Protein AF-A0A6V7KS95-F1 (afdb_monomer_lite)

InterPro domains:
  IPR003533 Doublecortin domain [PF03607] (3-58)
  IPR003533 Doublecortin domain [PS50309] (5-59)
  IPR003533 Doublecortin domain [SM00537] (1-59)
  IPR036572 Doublecortin domain superfamily [G3DSA:3.10.20.230] (3-59)
  IPR036572 Doublecortin domain superfamily [SSF89837] (5-59)

Radius of gyration: 11.17 Å; chains: 1; bounding box: 26×27×24 Å

Sequence (59 aa):
FKPGRDISTFEALLDRLSLRLDLPRGARYIFSMDGDRKHNLEELEDGASYVVSSFRSFK

Organism: NCBI:txid1563983

Structure (mmCIF, N/CA/C/O backbone):
data_AF-A0A6V7KS95-F1
#
_entry.id   AF-A0A6V7KS95-F1
#
loop_
_atom_site.group_PDB
_atom_site.id
_atom_site.type_symbol
_atom_site.label_atom_id
_atom_site.label_alt_id
_atom_site.label_comp_id
_atom_site.label_asym_id
_atom_site.label_entity_id
_atom_site.label_seq_id
_atom_site.pdbx_PDB_ins_code
_atom_site.Cartn_x
_atom_site.Cartn_y
_atom_site.Cartn_z
_atom_site.occupancy
_atom_site.B_iso_or_equiv
_atom_site.auth_seq_id
_atom_site.auth_comp_id
_atom_site.auth_asym_id
_atom_site.auth_atom_id
_atom_site.pdbx_PDB_model_num
ATOM 1 N N . PHE A 1 1 ? -15.824 -10.022 3.849 1.00 48.44 1 PHE A N 1
ATOM 2 C CA . PHE A 1 1 ? -14.377 -9.814 4.045 1.00 48.44 1 PHE A CA 1
ATOM 3 C C . PHE A 1 1 ? -14.229 -9.307 5.472 1.00 48.44 1 PHE A C 1
ATOM 5 O O . PHE A 1 1 ? -14.868 -8.311 5.774 1.00 48.44 1 PHE A O 1
ATOM 12 N N . LYS A 1 2 ? -13.581 -10.040 6.386 1.00 41.22 2 LYS A N 1
ATOM 13 C CA . LYS A 1 2 ? -13.402 -9.574 7.773 1.00 41.22 2 LYS A CA 1
ATOM 14 C C . LYS A 1 2 ? -11.941 -9.149 7.937 1.00 41.22 2 LYS A C 1
ATOM 16 O O . LYS A 1 2 ? -11.092 -10.035 8.058 1.00 41.22 2 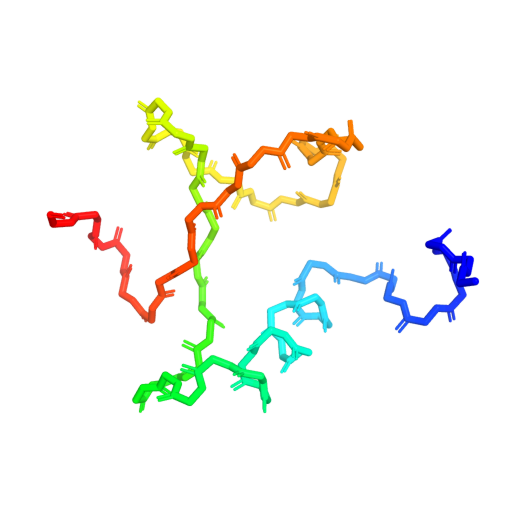LYS A O 1
ATOM 21 N N . PRO A 1 3 ? -11.636 -7.841 7.909 1.00 45.69 3 PRO A N 1
ATOM 22 C CA . PRO A 1 3 ? -10.333 -7.361 8.346 1.00 45.69 3 PRO A CA 1
ATOM 23 C C . PRO A 1 3 ? -10.163 -7.822 9.799 1.00 45.69 3 PRO A C 1
ATOM 25 O O . PRO A 1 3 ? -11.047 -7.598 10.622 1.00 45.69 3 PRO A O 1
ATOM 28 N N . GLY A 1 4 ? -9.115 -8.596 10.072 1.00 49.53 4 GLY A N 1
ATOM 29 C CA . GLY A 1 4 ? -8.865 -9.209 11.381 1.00 49.53 4 GLY A CA 1
ATOM 30 C C . GLY A 1 4 ? -8.646 -10.725 11.362 1.00 49.53 4 GLY A C 1
ATOM 31 O O . GLY A 1 4 ? -8.024 -11.233 12.287 1.00 49.53 4 GLY A O 1
ATOM 32 N N . ARG A 1 5 ? -9.087 -11.460 10.322 1.00 52.47 5 ARG A N 1
ATOM 33 C CA . ARG A 1 5 ? -8.825 -12.917 10.218 1.00 52.47 5 ARG A CA 1
ATOM 34 C C . ARG A 1 5 ? -7.726 -13.303 9.221 1.00 52.47 5 ARG A C 1
ATOM 36 O O . ARG A 1 5 ? -7.097 -14.333 9.417 1.00 52.47 5 ARG A O 1
ATOM 43 N N . ASP A 1 6 ? -7.479 -12.488 8.194 1.00 60.22 6 ASP A N 1
ATOM 44 C CA . ASP A 1 6 ? -6.590 -12.866 7.077 1.00 60.22 6 ASP A CA 1
ATOM 45 C C . ASP A 1 6 ? -5.296 -12.031 6.980 1.00 60.22 6 ASP A C 1
ATOM 47 O O . ASP A 1 6 ? -4.365 -12.418 6.280 1.00 60.22 6 ASP A O 1
ATOM 51 N N . ILE A 1 7 ? -5.220 -10.886 7.669 1.00 66.12 7 ILE A N 1
ATOM 52 C CA . ILE A 1 7 ? -4.058 -9.984 7.672 1.00 66.12 7 ILE A CA 1
ATOM 53 C C . ILE A 1 7 ? -3.871 -9.481 9.101 1.00 66.12 7 ILE A C 1
ATOM 55 O O . ILE A 1 7 ? -4.577 -8.581 9.549 1.00 66.12 7 ILE A O 1
ATOM 59 N N . SER A 1 8 ? -2.967 -10.120 9.833 1.00 77.81 8 SER A N 1
ATOM 60 C CA . SER A 1 8 ? -2.654 -9.812 11.234 1.00 77.81 8 SER A CA 1
ATOM 61 C C . SER A 1 8 ? -1.415 -8.929 11.390 1.00 77.81 8 SER A C 1
ATOM 63 O O . SER A 1 8 ? -1.168 -8.416 12.476 1.00 77.81 8 SER A O 1
ATOM 65 N N . THR A 1 9 ? -0.646 -8.723 10.318 1.00 86.19 9 THR A N 1
ATOM 66 C CA . THR A 1 9 ? 0.557 -7.884 10.326 1.00 86.19 9 THR A CA 1
ATOM 67 C C . THR A 1 9 ? 0.583 -6.935 9.133 1.00 86.19 9 THR A C 1
ATOM 69 O O . THR A 1 9 ? 0.008 -7.205 8.076 1.00 86.19 9 THR A O 1
ATOM 72 N N . PHE A 1 10 ? 1.283 -5.813 9.299 1.00 87.31 10 PHE A N 1
ATOM 73 C CA . PHE A 1 10 ? 1.510 -4.841 8.228 1.00 87.31 10 PHE A CA 1
ATOM 74 C C . PHE A 1 10 ? 2.236 -5.473 7.028 1.00 87.31 10 PHE A C 1
ATOM 76 O O . PHE A 1 10 ? 1.937 -5.175 5.877 1.00 87.31 10 PHE A O 1
ATOM 83 N N . GLU A 1 11 ? 3.136 -6.422 7.282 1.00 86.88 11 GLU A N 1
ATOM 84 C CA . GLU A 1 11 ? 3.848 -7.178 6.247 1.00 86.88 11 GLU A CA 1
ATOM 85 C C . GLU A 1 11 ? 2.906 -8.072 5.434 1.00 86.88 11 GLU A C 1
ATOM 87 O O . GLU A 1 11 ? 2.975 -8.071 4.207 1.00 86.88 11 GLU A O 1
ATOM 92 N N . ALA A 1 12 ? 1.959 -8.759 6.084 1.00 88.56 12 ALA A N 1
ATOM 93 C CA . ALA A 1 12 ? 0.957 -9.560 5.383 1.00 88.56 12 ALA A CA 1
ATOM 94 C C . ALA A 1 12 ? 0.062 -8.696 4.474 1.00 88.56 12 ALA A C 1
ATOM 96 O O . ALA A 1 12 ? -0.343 -9.139 3.395 1.00 88.56 12 ALA A O 1
ATOM 97 N N . LEU A 1 13 ? -0.213 -7.445 4.870 1.00 89.00 13 LEU A N 1
ATOM 98 C CA . LEU A 1 13 ? -0.916 -6.478 4.025 1.00 89.00 13 LEU A CA 1
ATOM 99 C C . LEU A 1 13 ? -0.093 -6.135 2.783 1.00 89.00 13 LEU A C 1
ATOM 101 O O . LEU A 1 13 ? -0.603 -6.202 1.664 1.00 89.00 13 LEU A O 1
ATOM 105 N N . LEU A 1 14 ? 1.182 -5.800 2.980 1.00 89.31 14 LEU A N 1
ATOM 106 C CA . LEU A 1 14 ? 2.116 -5.489 1.902 1.00 89.31 14 LEU A CA 1
ATOM 107 C C . LEU A 1 14 ? 2.260 -6.663 0.925 1.00 89.31 14 LEU A C 1
ATOM 109 O O . LEU A 1 14 ? 2.146 -6.477 -0.286 1.00 89.31 14 LEU A O 1
ATOM 113 N N . ASP A 1 15 ? 2.427 -7.891 1.403 1.00 87.81 15 ASP A N 1
ATOM 114 C CA . ASP A 1 15 ? 2.537 -9.057 0.522 1.00 87.81 15 ASP A CA 1
ATOM 115 C C . ASP A 1 15 ? 1.250 -9.274 -0.286 1.00 87.81 15 ASP A C 1
ATOM 117 O O . ASP A 1 15 ? 1.297 -9.528 -1.492 1.00 87.81 15 ASP A O 1
ATOM 121 N N . ARG A 1 16 ? 0.077 -9.065 0.32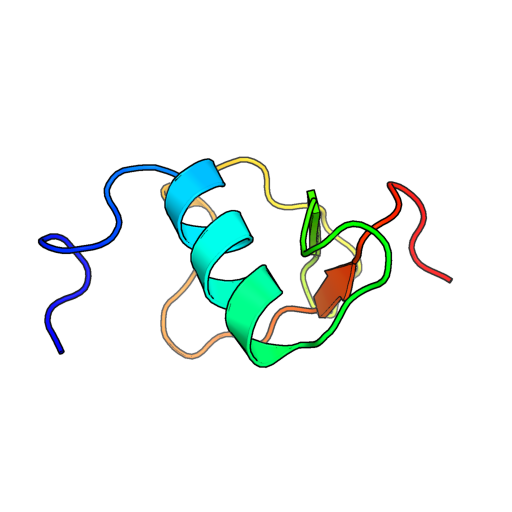3 1.00 85.81 16 ARG A N 1
ATOM 122 C CA . ARG A 1 16 ? -1.204 -9.159 -0.388 1.00 85.81 16 ARG A CA 1
ATOM 123 C C . ARG A 1 16 ? -1.359 -8.084 -1.464 1.00 85.81 16 ARG A C 1
ATOM 125 O O . ARG A 1 16 ? -1.866 -8.379 -2.547 1.00 85.81 16 ARG A O 1
ATOM 132 N N . LEU A 1 17 ? -0.932 -6.857 -1.175 1.00 88.12 17 LEU A N 1
ATOM 133 C CA . LEU A 1 17 ? -0.930 -5.746 -2.130 1.00 88.12 17 LEU A CA 1
ATOM 134 C C . LEU A 1 17 ? 0.064 -5.995 -3.270 1.00 88.12 17 LEU A C 1
ATOM 136 O O . LEU A 1 17 ? -0.250 -5.719 -4.426 1.00 88.12 17 LEU A O 1
ATOM 140 N N . SER A 1 18 ? 1.217 -6.593 -2.965 1.00 87.44 18 SER A N 1
ATOM 141 C CA . SER A 1 18 ? 2.238 -6.971 -3.949 1.00 87.44 18 SER A CA 1
ATOM 142 C C . SER A 1 18 ? 1.680 -7.894 -5.027 1.00 87.44 18 SER A C 1
ATOM 144 O O . SER A 1 18 ? 1.945 -7.679 -6.204 1.00 87.44 18 SER A O 1
ATOM 146 N N . LEU A 1 19 ? 0.857 -8.873 -4.634 1.00 85.06 19 LEU A N 1
ATOM 147 C CA . LEU A 1 19 ? 0.218 -9.815 -5.559 1.00 85.06 19 LEU A CA 1
ATOM 148 C C . LEU A 1 19 ? -0.789 -9.153 -6.510 1.00 85.06 19 LEU A C 1
ATOM 150 O O . LEU A 1 19 ? -1.116 -9.733 -7.541 1.00 85.06 19 LEU A O 1
ATOM 154 N N . ARG A 1 20 ? -1.324 -7.979 -6.156 1.00 85.69 20 ARG A N 1
ATOM 155 C CA . ARG A 1 20 ? -2.322 -7.268 -6.971 1.00 85.69 20 ARG A CA 1
ATOM 156 C C . ARG A 1 20 ? -1.742 -6.159 -7.838 1.00 85.69 20 ARG A C 1
ATOM 158 O O . ARG A 1 20 ? -2.333 -5.858 -8.865 1.00 85.69 20 ARG A O 1
ATOM 165 N N . LEU A 1 21 ? -0.656 -5.525 -7.399 1.00 83.56 21 LEU A N 1
ATOM 166 C CA . LEU A 1 21 ? -0.135 -4.293 -8.003 1.00 83.56 21 LEU A CA 1
ATOM 167 C C . LEU A 1 21 ? 1.051 -4.516 -8.955 1.00 83.56 21 LEU A C 1
ATOM 169 O O . LEU A 1 21 ? 1.544 -3.542 -9.510 1.00 83.56 21 LEU A O 1
ATOM 173 N N . ASP A 1 22 ? 1.510 -5.763 -9.118 1.00 80.81 22 ASP A N 1
ATOM 174 C CA . ASP A 1 22 ? 2.626 -6.164 -9.999 1.00 80.81 22 ASP A CA 1
ATOM 175 C C . ASP A 1 22 ? 3.854 -5.237 -9.889 1.00 80.81 22 ASP A C 1
ATOM 177 O O . ASP A 1 22 ? 4.436 -4.745 -10.856 1.00 80.81 22 ASP A O 1
ATOM 181 N N . LEU A 1 23 ? 4.203 -4.916 -8.642 1.00 81.44 23 LEU A N 1
ATOM 182 C CA . LEU A 1 23 ? 5.278 -3.990 -8.325 1.00 81.44 23 LEU A CA 1
ATOM 183 C C . LEU A 1 23 ? 6.641 -4.700 -8.419 1.00 81.44 23 LEU A C 1
ATOM 185 O O . LEU A 1 23 ? 6.789 -5.798 -7.878 1.00 81.44 23 LEU A O 1
ATOM 189 N N . PRO A 1 24 ? 7.692 -4.055 -8.962 1.00 79.69 24 PRO A N 1
ATOM 190 C CA . PRO A 1 24 ? 8.985 -4.692 -9.239 1.00 79.69 24 PRO A CA 1
ATOM 191 C C . PRO A 1 24 ? 9.726 -5.241 -8.002 1.00 79.69 24 PRO A C 1
ATOM 193 O O . PRO A 1 24 ? 10.643 -6.045 -8.148 1.00 79.69 24 PRO A O 1
ATOM 196 N N . ARG A 1 25 ? 9.358 -4.830 -6.777 1.00 83.06 25 ARG A N 1
ATOM 197 C CA . ARG A 1 25 ? 9.809 -5.457 -5.508 1.00 83.06 25 ARG A CA 1
ATOM 198 C C . ARG A 1 25 ? 8.657 -5.766 -4.547 1.00 83.06 25 ARG A C 1
ATOM 200 O O . ARG A 1 25 ? 8.856 -5.903 -3.334 1.00 83.06 25 ARG A O 1
ATOM 207 N N . GLY A 1 26 ? 7.441 -5.822 -5.078 1.00 87.06 26 GLY A N 1
ATOM 208 C CA . GLY A 1 26 ? 6.225 -5.799 -4.284 1.00 87.06 26 GLY A CA 1
ATOM 209 C C . GLY A 1 26 ? 6.006 -4.458 -3.579 1.00 87.06 26 GLY A C 1
ATOM 210 O O . GLY A 1 26 ? 6.823 -3.535 -3.636 1.00 87.06 26 GLY A O 1
ATOM 211 N N . ALA A 1 27 ? 4.879 -4.357 -2.898 1.00 90.56 27 ALA A N 1
ATOM 212 C CA . ALA A 1 27 ? 4.604 -3.309 -1.939 1.00 90.56 27 ALA A CA 1
ATOM 213 C C . ALA A 1 27 ? 5.570 -3.431 -0.754 1.00 90.56 27 ALA A C 1
ATOM 215 O O . ALA A 1 27 ? 5.684 -4.487 -0.135 1.00 90.56 27 ALA A O 1
ATOM 216 N N . ARG A 1 28 ? 6.274 -2.347 -0.430 1.00 91.50 28 ARG A N 1
ATOM 217 C CA . ARG A 1 28 ? 7.182 -2.278 0.730 1.00 91.50 28 ARG A CA 1
ATOM 218 C C . ARG A 1 28 ? 6.891 -1.087 1.635 1.00 91.50 28 ARG A C 1
ATOM 220 O O . ARG A 1 28 ? 7.315 -1.066 2.788 1.00 91.50 28 ARG A O 1
ATOM 227 N N . TYR A 1 29 ? 6.158 -0.109 1.115 1.00 90.50 29 TYR A N 1
ATOM 228 C CA . TYR A 1 29 ? 5.856 1.146 1.777 1.00 90.50 29 TYR A CA 1
ATOM 229 C C . TYR A 1 29 ? 4.414 1.542 1.472 1.00 90.50 29 TYR A C 1
ATOM 231 O O . TYR A 1 29 ? 3.973 1.399 0.331 1.00 90.50 29 TYR A O 1
ATOM 239 N N . ILE A 1 30 ? 3.711 2.044 2.485 1.00 91.50 30 ILE A N 1
ATOM 240 C CA . ILE A 1 30 ? 2.386 2.649 2.353 1.00 91.50 30 ILE A CA 1
ATOM 241 C C . ILE A 1 30 ? 2.506 4.102 2.801 1.00 91.50 30 ILE A C 1
ATOM 243 O O . ILE A 1 30 ? 3.130 4.387 3.826 1.00 91.50 30 ILE A O 1
ATOM 247 N N . PHE A 1 31 ? 1.920 5.001 2.027 1.00 91.31 31 PHE A N 1
ATOM 248 C CA . PHE A 1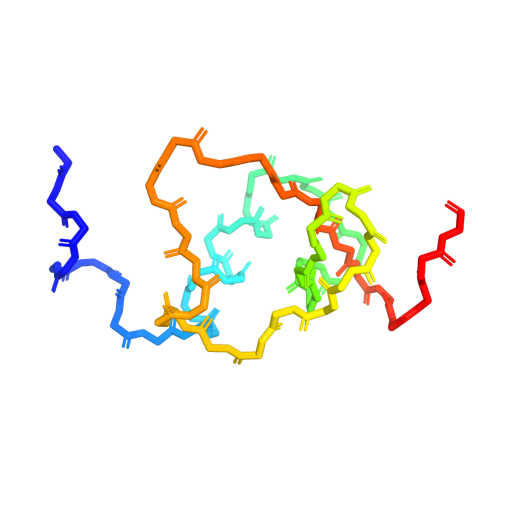 31 ? 1.875 6.432 2.281 1.00 91.31 31 PHE A CA 1
ATOM 249 C C . PHE A 1 31 ? 0.426 6.909 2.231 1.00 91.31 31 PHE A C 1
ATOM 251 O O . PHE A 1 31 ? -0.365 6.390 1.442 1.00 91.31 31 PHE A O 1
ATOM 258 N N . SER A 1 32 ? 0.068 7.886 3.058 1.00 91.31 32 SER A N 1
ATOM 259 C CA . SER A 1 32 ? -1.177 8.631 2.882 1.00 91.31 32 SER A CA 1
ATOM 260 C C . SER A 1 32 ? -1.109 9.481 1.611 1.00 91.31 32 SER A C 1
ATOM 262 O O . SER A 1 32 ? -0.042 9.675 1.021 1.00 91.31 32 SER A O 1
ATOM 264 N N . MET A 1 33 ? -2.255 10.022 1.202 1.00 90.12 33 MET A N 1
ATOM 265 C CA . MET A 1 33 ? -2.314 11.000 0.111 1.00 90.12 33 MET A CA 1
ATOM 266 C C . MET A 1 33 ? -1.538 12.288 0.428 1.00 90.12 33 MET A C 1
ATOM 268 O O . MET A 1 33 ? -1.096 12.968 -0.492 1.00 90.12 33 MET A O 1
ATOM 272 N N . ASP A 1 34 ? -1.320 12.574 1.712 1.00 88.69 34 ASP A N 1
ATOM 273 C CA . ASP A 1 34 ? -0.547 13.722 2.195 1.00 88.69 34 ASP A CA 1
ATOM 274 C C . ASP A 1 34 ? 0.969 13.444 2.251 1.00 88.69 34 ASP A C 1
ATOM 276 O O . ASP A 1 34 ? 1.762 14.336 2.545 1.00 88.69 34 ASP A O 1
ATOM 280 N N . GLY A 1 35 ? 1.393 12.212 1.941 1.00 86.50 35 GLY A N 1
ATOM 281 C CA . GLY A 1 35 ? 2.798 11.795 1.928 1.00 86.50 35 GLY A CA 1
ATOM 282 C C . GLY A 1 35 ? 3.302 11.206 3.249 1.00 86.50 35 GLY A C 1
ATOM 283 O O . GLY A 1 35 ? 4.466 10.802 3.329 1.00 86.50 35 GLY A O 1
ATOM 284 N N . ASP A 1 36 ? 2.445 11.085 4.265 1.00 89.88 36 ASP A N 1
ATOM 285 C CA . ASP A 1 36 ? 2.814 10.476 5.541 1.00 89.88 36 ASP A CA 1
ATOM 286 C C . ASP A 1 36 ? 2.972 8.969 5.401 1.00 89.88 36 ASP A C 1
ATOM 288 O O . ASP A 1 36 ? 2.059 8.245 4.993 1.00 89.88 36 ASP A O 1
ATOM 292 N N . ARG A 1 37 ? 4.143 8.468 5.783 1.00 90.00 37 ARG A N 1
ATOM 293 C CA . ARG A 1 37 ? 4.425 7.040 5.732 1.00 90.00 37 ARG A CA 1
ATOM 294 C C . ARG A 1 37 ? 3.754 6.317 6.894 1.00 90.00 37 ARG A C 1
ATOM 296 O O . ARG A 1 37 ? 3.987 6.659 8.047 1.00 90.00 37 ARG A O 1
ATOM 303 N N . LYS A 1 38 ? 3.033 5.244 6.575 1.00 91.75 38 LYS A N 1
ATOM 304 C CA . LYS A 1 38 ? 2.439 4.338 7.560 1.00 91.75 38 LYS A CA 1
ATOM 305 C C . LYS A 1 38 ? 3.370 3.169 7.852 1.00 91.75 38 LYS A C 1
ATOM 307 O O . LYS A 1 38 ? 4.014 2.629 6.942 1.00 91.75 38 LYS A O 1
ATOM 312 N N . HIS A 1 39 ? 3.467 2.809 9.125 1.00 89.75 39 HIS A N 1
ATOM 313 C CA . HIS A 1 39 ? 4.377 1.779 9.619 1.00 8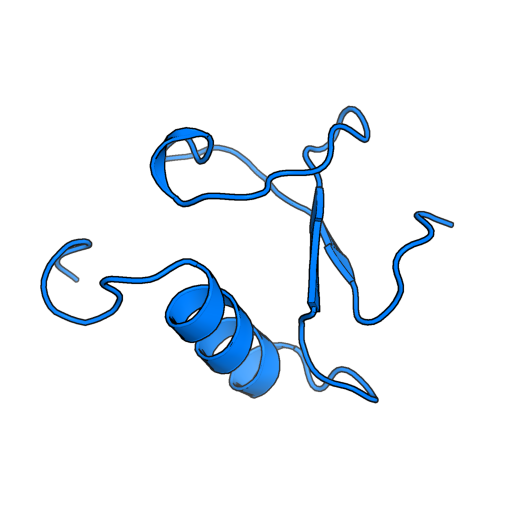9.75 39 HIS A CA 1
ATOM 314 C C . HIS A 1 39 ? 3.647 0.569 10.196 1.00 89.75 39 HIS A C 1
ATOM 316 O O . HIS A 1 39 ? 4.220 -0.521 10.233 1.00 89.75 39 HIS A O 1
ATOM 322 N N . ASN A 1 40 ? 2.403 0.744 10.629 1.00 89.88 40 ASN A N 1
ATOM 323 C CA . ASN A 1 40 ? 1.588 -0.317 11.202 1.00 89.88 40 ASN A CA 1
ATOM 324 C C . ASN A 1 40 ? 0.129 -0.240 10.712 1.00 89.88 40 ASN A C 1
ATOM 326 O O . ASN A 1 40 ? -0.267 0.679 9.997 1.00 89.88 40 ASN A O 1
ATOM 330 N N . LEU A 1 41 ? -0.652 -1.272 11.048 1.00 88.38 41 LEU A N 1
ATOM 331 C CA . LEU A 1 41 ? -2.060 -1.380 10.650 1.00 88.38 41 LEU A CA 1
ATOM 332 C C . LEU A 1 41 ? -2.969 -0.408 11.414 1.00 88.38 41 LEU A C 1
ATOM 334 O O . LEU A 1 41 ? -4.021 -0.053 10.903 1.00 88.38 41 LEU A O 1
ATOM 338 N N . GLU A 1 42 ? -2.576 0.002 12.620 1.00 88.69 42 GLU A N 1
ATOM 339 C CA . GLU A 1 42 ? -3.362 0.889 13.488 1.00 88.69 42 GLU A CA 1
ATOM 340 C C . GLU A 1 42 ? -3.418 2.319 12.939 1.00 88.69 42 GLU A C 1
ATOM 342 O O . GLU A 1 42 ? -4.387 3.034 13.167 1.00 88.69 42 GLU A O 1
ATOM 347 N N . GLU A 1 43 ? -2.405 2.725 12.170 1.00 90.38 43 GLU A N 1
ATOM 348 C CA . GLU A 1 43 ? -2.390 4.005 11.462 1.00 90.38 43 GLU A CA 1
ATOM 349 C C . GLU A 1 43 ? -3.213 4.009 10.157 1.00 90.38 43 GLU A C 1
ATOM 351 O O . GLU A 1 43 ? -3.268 5.040 9.473 1.00 90.38 43 GLU A O 1
ATOM 356 N N . LEU A 1 44 ? -3.778 2.861 9.761 1.00 89.75 44 LEU A N 1
ATOM 357 C CA . LEU A 1 44 ? -4.628 2.741 8.580 1.00 89.75 44 LEU A CA 1
ATOM 358 C C . LEU A 1 44 ? -6.093 2.913 8.978 1.00 89.75 44 LEU A C 1
ATOM 360 O O . LEU A 1 44 ? -6.632 2.165 9.790 1.00 89.75 44 LEU A O 1
ATOM 364 N N . GLU A 1 45 ? -6.745 3.880 8.351 1.00 90.81 45 GLU A N 1
ATOM 365 C CA . GLU A 1 45 ? -8.147 4.201 8.554 1.00 90.81 45 GLU A CA 1
ATOM 366 C C . GLU A 1 45 ? -9.000 3.532 7.474 1.00 90.81 45 GLU A C 1
ATOM 368 O O . GLU A 1 45 ? -8.655 3.516 6.287 1.00 90.81 45 GLU A O 1
ATOM 373 N N . ASP A 1 46 ? -10.132 2.962 7.885 1.00 85.50 46 ASP A N 1
ATOM 374 C CA . ASP A 1 46 ? -11.089 2.372 6.953 1.00 85.50 46 ASP A CA 1
ATOM 375 C C . ASP A 1 46 ? -11.699 3.455 6.051 1.00 85.50 46 ASP A C 1
ATOM 377 O O . ASP A 1 46 ? -12.064 4.538 6.505 1.00 85.50 46 ASP A O 1
ATOM 381 N N . GLY A 1 47 ? -11.787 3.172 4.751 1.00 88.38 47 GLY A N 1
ATOM 382 C CA . GLY A 1 47 ? -12.277 4.125 3.751 1.00 88.38 47 GLY A CA 1
ATOM 383 C C . GLY A 1 47 ? -11.265 5.191 3.308 1.00 88.38 47 GLY A C 1
ATOM 384 O O . GLY A 1 47 ? -11.549 5.921 2.356 1.00 88.38 47 GLY A O 1
ATOM 385 N N . ALA A 1 48 ? -10.079 5.263 3.919 1.00 90.56 48 ALA A N 1
ATOM 386 C CA . ALA A 1 48 ? -9.017 6.159 3.472 1.00 90.56 48 ALA A CA 1
ATOM 387 C C . ALA A 1 48 ? -8.272 5.610 2.240 1.00 90.56 48 ALA A C 1
ATOM 389 O O . ALA A 1 48 ? -8.213 4.405 1.981 1.00 90.56 48 ALA A O 1
ATOM 390 N N . SER A 1 49 ? -7.693 6.524 1.457 1.00 91.69 49 SER A N 1
ATOM 391 C CA . SER A 1 49 ? -6.881 6.192 0.283 1.00 91.69 49 SER A CA 1
ATOM 392 C C . SER A 1 49 ? -5.396 6.256 0.617 1.00 91.69 49 SER A C 1
ATOM 394 O O . SER A 1 49 ? -4.933 7.206 1.247 1.00 91.69 49 SER A O 1
ATOM 396 N N . TYR A 1 50 ? -4.649 5.255 0.157 1.00 91.62 50 TYR A N 1
ATOM 397 C CA . TYR A 1 50 ? -3.216 5.141 0.399 1.00 91.62 50 TYR A CA 1
ATOM 398 C C . TYR A 1 50 ? -2.464 4.807 -0.886 1.00 91.62 50 TYR A C 1
ATOM 400 O O . TYR A 1 50 ? -2.955 4.075 -1.747 1.00 91.62 50 TYR A O 1
ATOM 408 N N . VAL A 1 51 ? -1.236 5.302 -0.977 1.00 91.00 51 VAL A N 1
ATOM 409 C CA . VAL A 1 51 ? -0.299 5.018 -2.060 1.00 91.00 51 VAL A CA 1
ATOM 410 C C . VAL A 1 51 ? 0.688 3.957 -1.604 1.00 91.00 51 VAL A C 1
ATOM 412 O O . VAL A 1 51 ? 1.270 4.036 -0.524 1.00 91.00 51 VAL A O 1
ATOM 415 N N . VAL A 1 52 ? 0.907 2.964 -2.459 1.00 90.56 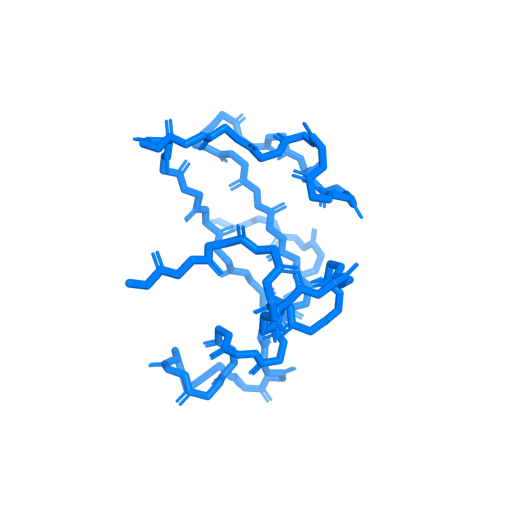52 VAL A N 1
ATOM 416 C CA . VAL A 1 52 ? 1.785 1.834 -2.175 1.00 90.56 52 VAL A CA 1
ATOM 417 C C . VAL A 1 52 ? 3.001 1.900 -3.091 1.00 90.56 52 VAL A C 1
ATOM 419 O O . VAL A 1 52 ? 2.858 2.060 -4.3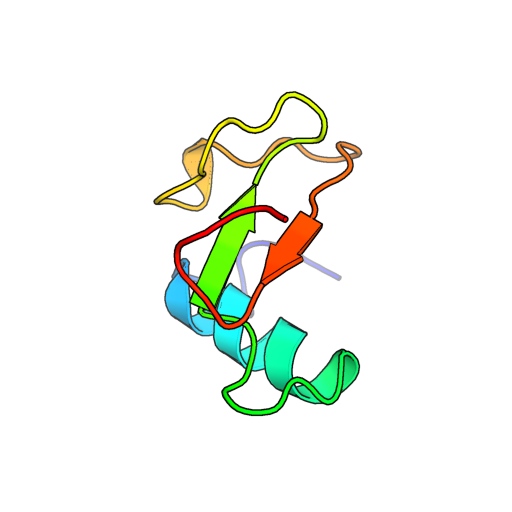00 1.00 90.56 52 VAL A O 1
ATOM 422 N N . SER A 1 53 ? 4.201 1.757 -2.531 1.00 88.19 53 SER A N 1
ATOM 423 C CA . SER A 1 53 ? 5.455 1.828 -3.288 1.00 88.19 53 SER A CA 1
ATOM 424 C C . SER A 1 53 ? 6.408 0.688 -2.938 1.00 88.19 53 SER A C 1
ATOM 426 O O . SER A 1 53 ? 6.457 0.205 -1.803 1.00 88.19 53 SER A O 1
ATOM 428 N N . SER A 1 54 ? 7.208 0.271 -3.922 1.00 87.00 54 SER A N 1
ATOM 429 C CA . SER A 1 54 ? 8.358 -0.625 -3.735 1.00 87.00 54 SER A CA 1
ATOM 430 C C . SER A 1 54 ? 9.570 0.059 -3.106 1.00 87.00 54 SER A C 1
ATOM 432 O O . SER A 1 54 ? 10.467 -0.621 -2.607 1.00 87.00 54 SER A O 1
ATOM 434 N N . PHE A 1 55 ? 9.627 1.390 -3.148 1.00 82.50 55 PHE A N 1
ATOM 435 C CA . PHE A 1 55 ? 10.786 2.171 -2.731 1.00 82.50 55 PHE A CA 1
ATOM 436 C C . PHE A 1 55 ? 10.412 3.143 -1.616 1.00 82.50 55 PHE A C 1
ATOM 438 O O . PHE A 1 55 ? 9.291 3.638 -1.549 1.00 82.50 55 PHE A O 1
ATOM 445 N N . ARG A 1 56 ? 11.385 3.440 -0.746 1.00 73.38 56 ARG A N 1
ATOM 446 C CA . ARG A 1 56 ? 11.189 4.330 0.408 1.00 73.38 56 ARG A CA 1
ATOM 447 C C . ARG A 1 56 ? 10.899 5.782 0.007 1.00 73.38 56 ARG A C 1
ATOM 449 O O . ARG A 1 56 ? 10.449 6.550 0.846 1.00 73.38 56 ARG A O 1
ATOM 456 N N . SER A 1 57 ? 11.175 6.154 -1.243 1.00 64.56 57 SER A N 1
ATOM 457 C CA . SER A 1 57 ? 10.900 7.491 -1.760 1.00 64.56 57 SER A CA 1
ATOM 458 C C . SER A 1 57 ? 9.538 7.523 -2.438 1.00 64.56 57 SER A C 1
ATOM 460 O O . SER A 1 57 ? 9.276 6.734 -3.348 1.00 64.56 57 SER A O 1
ATOM 462 N N . PHE A 1 58 ? 8.711 8.474 -2.016 1.00 54.75 58 PHE A N 1
ATOM 463 C CA . PHE A 1 58 ? 7.636 9.018 -2.835 1.00 54.75 58 PHE A CA 1
ATOM 464 C C . PHE A 1 58 ? 8.289 9.765 -4.014 1.00 54.75 58 PHE A C 1
ATOM 466 O O . PHE A 1 58 ? 9.360 10.356 -3.826 1.00 54.75 58 PHE A O 1
ATOM 473 N N . LYS A 1 59 ? 7.732 9.681 -5.222 1.00 55.69 59 LYS A N 1
ATOM 474 C CA . LYS A 1 59 ? 8.211 10.433 -6.388 1.00 55.69 59 LYS A CA 1
ATOM 475 C C . LYS A 1 59 ? 7.062 11.209 -6.995 1.00 55.69 59 LYS A C 1
ATOM 477 O O . LYS A 1 59 ? 5.947 10.646 -6.989 1.00 55.69 59 LYS A O 1
#

pLDDT: mean 81.88, std 13.52, range [41.22, 91.75]

Secondary structure (DSSP, 8-state):
--TTTS--SHHHHHHHHHHHHT-TT---EEEETTSPEE-SSTTPPTT--EEEESSSS--

Foldseek 3Di:
DDVPPQDPWPVSVQVVQQVVVVAPQTFDWKAFPVGHTDDTPVPDDPPGDIDTHPDPDDD